Protein AF-A0A968DGI2-F1 (afdb_monomer)

Nearest PDB structures (foldseek):
  4fry-assembly1_A  TM=9.342E-01  e=4.966E-07  Burkholderia ambifaria MC40-6
  2rc3-assembly2_B  TM=9.547E-01  e=1.414E-05  Nitrosomonas europaea ATCC 19718
  3fhm-assembly2_B  TM=9.546E-01  e=1.147E-04  Agrobacterium fabrum str. C58
  4noc-assembly2_C-2  TM=8.830E-01  e=9.298E-04  Kribbella flavida DSM 17836
  4noc-assembly1_A  TM=8.601E-01  e=1.515E-03  Kribbella flavida DSM 17836

Foldseek 3Di:
DPDDPVNVDDPDAAAAEPPDDLVNVVVCCVVVVHFKHFYDDPPDGPDMDGVVNSVCVVVVVD

Structure (mmCIF, N/CA/C/O backbone):
data_AF-A0A968DGI2-F1
#
_entry.id   AF-A0A968DGI2-F1
#
loop_
_atom_site.group_PDB
_atom_site.id
_atom_site.type_symbol
_atom_site.label_atom_id
_atom_site.label_alt_id
_atom_site.label_comp_id
_atom_site.label_asym_id
_atom_site.label_entity_id
_atom_site.label_seq_id
_atom_site.pdbx_PDB_ins_code
_atom_site.Cartn_x
_atom_site.Cartn_y
_atom_site.Cartn_z
_atom_site.occupancy
_atom_site.B_iso_or_equiv
_atom_site.auth_seq_id
_atom_site.auth_comp_id
_atom_site.auth_asym_id
_atom_site.auth_atom_id
_atom_site.pdbx_PDB_model_num
ATOM 1 N N . ALA A 1 1 ? -5.743 3.990 30.738 1.00 70.69 1 ALA A N 1
ATOM 2 C CA . ALA A 1 1 ? -6.892 3.778 29.841 1.00 70.69 1 ALA A CA 1
ATOM 3 C C . ALA A 1 1 ? -6.538 2.605 28.940 1.00 70.69 1 ALA A C 1
ATOM 5 O O . ALA A 1 1 ? -5.470 2.663 28.347 1.00 70.69 1 ALA A O 1
ATOM 6 N N . ASP A 1 2 ? -7.372 1.562 28.899 1.00 88.94 2 ASP A N 1
ATOM 7 C CA . ASP A 1 2 ? -7.146 0.318 28.136 1.00 88.94 2 ASP A CA 1
ATOM 8 C C . ASP A 1 2 ? -7.931 0.321 26.812 1.00 88.94 2 ASP A C 1
ATOM 10 O O . ASP A 1 2 ? -8.789 -0.528 26.575 1.00 88.94 2 ASP A O 1
ATOM 14 N N . THR A 1 3 ? -7.686 1.313 25.953 1.00 94.19 3 THR A N 1
ATOM 15 C CA . THR A 1 3 ? -8.287 1.343 24.609 1.00 94.19 3 THR A CA 1
ATOM 16 C C . THR A 1 3 ? -7.668 0.240 23.747 1.00 94.19 3 THR A C 1
ATOM 18 O O . THR A 1 3 ? -6.445 0.155 23.622 1.00 94.19 3 THR A O 1
ATOM 21 N N . LYS A 1 4 ? -8.502 -0.613 23.147 1.00 96.44 4 LYS A N 1
ATOM 22 C CA . LYS A 1 4 ? -8.068 -1.706 22.270 1.00 96.44 4 LYS A CA 1
ATOM 23 C C . LYS A 1 4 ? -7.632 -1.149 20.917 1.00 96.44 4 LYS A C 1
ATOM 25 O O . LYS A 1 4 ? -8.264 -0.255 20.369 1.00 96.44 4 LYS A O 1
ATOM 30 N N . VAL A 1 5 ? -6.610 -1.751 20.308 1.00 95.81 5 VAL A N 1
ATOM 31 C CA . VAL A 1 5 ? -6.135 -1.371 18.960 1.00 95.81 5 VAL A CA 1
ATOM 32 C C . VAL A 1 5 ? -7.263 -1.422 17.925 1.00 95.81 5 VAL A C 1
ATOM 34 O O . VAL A 1 5 ? -7.389 -0.524 17.099 1.00 95.81 5 VAL A O 1
ATOM 37 N N . SER A 1 6 ? -8.136 -2.427 18.016 1.00 96.12 6 SER A N 1
ATOM 38 C CA . SER A 1 6 ? -9.295 -2.581 17.131 1.00 96.12 6 SER A CA 1
ATOM 39 C C . SER A 1 6 ? -10.294 -1.422 17.200 1.00 96.12 6 SER A C 1
ATOM 41 O O . SER A 1 6 ? -1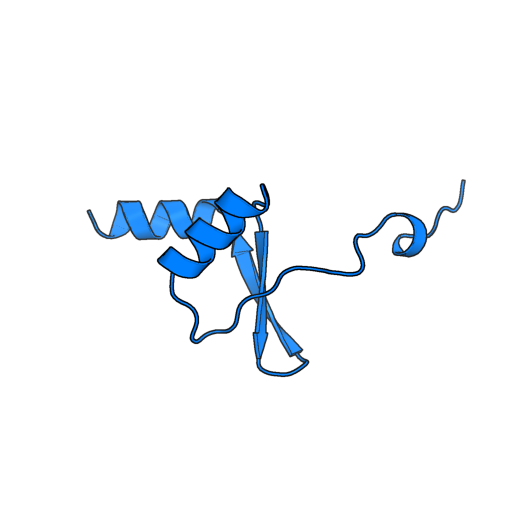1.097 -1.273 16.289 1.00 96.12 6 SER A O 1
ATOM 43 N N . GLU A 1 7 ? -10.276 -0.621 18.270 1.00 96.00 7 GLU A N 1
ATOM 44 C CA . GLU A 1 7 ? -11.154 0.546 18.431 1.00 96.00 7 GLU A CA 1
ATOM 45 C C . GLU A 1 7 ? -10.626 1.780 17.689 1.00 96.00 7 GLU A C 1
ATOM 47 O O . GLU A 1 7 ? -11.373 2.735 17.491 1.00 96.00 7 GLU A O 1
ATOM 52 N N . ILE A 1 8 ? -9.352 1.770 17.284 1.00 95.44 8 ILE A N 1
ATOM 53 C CA . ILE A 1 8 ? -8.680 2.918 16.656 1.00 95.44 8 ILE A CA 1
ATOM 54 C C . ILE A 1 8 ? -8.042 2.592 15.299 1.00 95.44 8 ILE A C 1
ATOM 56 O O . ILE A 1 8 ? -7.537 3.494 14.634 1.00 95.44 8 ILE A O 1
ATOM 60 N N . MET A 1 9 ? -8.027 1.321 14.888 1.00 95.38 9 MET A N 1
ATOM 61 C CA . MET A 1 9 ? -7.464 0.903 13.605 1.00 95.38 9 MET A CA 1
ATOM 62 C C . MET A 1 9 ? -8.405 1.213 12.435 1.00 95.38 9 MET A C 1
ATOM 64 O O . MET A 1 9 ? -9.625 1.267 12.585 1.00 95.38 9 MET A O 1
ATOM 68 N N . THR A 1 10 ? -7.836 1.326 11.239 1.00 93.56 10 THR A N 1
ATOM 69 C CA . THR A 1 10 ? -8.608 1.322 9.994 1.00 93.56 10 THR A CA 1
ATOM 70 C C . THR A 1 10 ? -8.922 -0.118 9.599 1.00 93.56 10 THR A C 1
ATOM 72 O O . THR A 1 10 ? -8.003 -0.894 9.356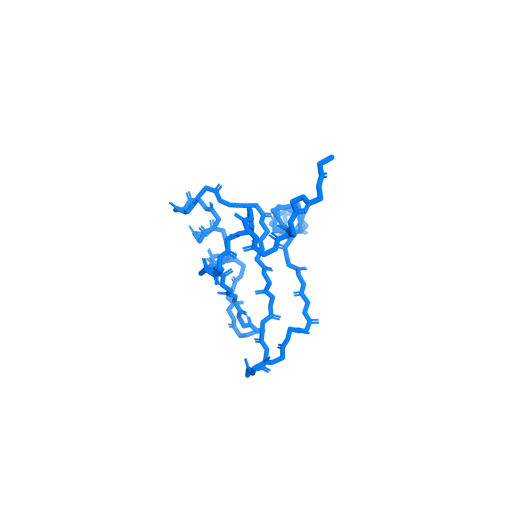 1.00 93.56 10 THR A O 1
ATOM 75 N N . SER A 1 11 ? -10.206 -0.474 9.526 1.00 93.25 11 SER A N 1
ATOM 76 C CA . SER A 1 11 ? -10.639 -1.841 9.191 1.00 93.25 11 SER A CA 1
ATOM 77 C C . SER A 1 11 ? -10.645 -2.132 7.688 1.00 93.25 11 SER A C 1
ATOM 79 O O . SER A 1 11 ? -10.353 -3.252 7.284 1.00 93.25 11 SER A O 1
ATOM 81 N N . ASP A 1 12 ? -10.986 -1.137 6.863 1.00 90.88 12 ASP A N 1
ATOM 82 C CA . ASP A 1 12 ? -10.966 -1.242 5.398 1.00 90.88 12 ASP A CA 1
ATOM 83 C C . ASP A 1 12 ? -9.614 -0.739 4.881 1.00 90.88 12 ASP A C 1
ATOM 85 O O . ASP A 1 12 ? -9.406 0.459 4.657 1.00 90.88 12 ASP A O 1
ATOM 89 N N . VAL A 1 13 ? -8.653 -1.659 4.807 1.00 92.62 13 VAL A N 1
ATOM 90 C CA . VAL A 1 13 ? -7.280 -1.370 4.392 1.00 92.62 13 VAL A CA 1
ATOM 91 C C . VAL A 1 13 ? -7.152 -1.607 2.894 1.00 92.62 13 VAL A C 1
ATOM 93 O O . VAL A 1 13 ? -7.547 -2.648 2.380 1.00 92.62 13 VAL A O 1
ATOM 96 N N . ARG A 1 14 ? -6.563 -0.644 2.182 1.00 95.25 14 ARG A N 1
ATOM 97 C CA . ARG A 1 14 ? -6.218 -0.813 0.768 1.00 95.25 14 ARG A CA 1
ATOM 98 C C . ARG A 1 14 ? -4.990 -1.702 0.648 1.00 95.25 14 ARG A C 1
ATOM 100 O O . ARG A 1 14 ? -3.991 -1.448 1.316 1.00 95.25 14 ARG A O 1
ATOM 107 N N . THR A 1 15 ? -5.079 -2.702 -0.215 1.00 96.88 15 THR A N 1
ATOM 108 C CA . THR A 1 15 ? -4.048 -3.714 -0.434 1.00 96.88 15 THR A CA 1
ATOM 109 C C . THR A 1 15 ? -3.675 -3.790 -1.906 1.00 96.88 15 THR A C 1
ATOM 111 O O . THR A 1 15 ? -4.420 -3.308 -2.760 1.00 96.88 15 THR A O 1
ATOM 114 N N . VAL A 1 16 ? -2.538 -4.418 -2.179 1.00 97.69 16 VAL A N 1
ATOM 115 C CA . VAL A 1 16 ? -2.080 -4.800 -3.520 1.00 97.69 16 VAL A CA 1
ATOM 116 C C . VAL A 1 16 ? -1.729 -6.285 -3.533 1.00 97.69 16 VAL A C 1
ATOM 118 O O . VAL A 1 16 ? -1.677 -6.921 -2.480 1.00 97.69 16 VAL A O 1
ATOM 121 N N . THR A 1 17 ? -1.489 -6.836 -4.708 1.00 98.06 17 THR A N 1
ATOM 122 C CA . THR A 1 17 ? -1.059 -8.211 -4.957 1.00 98.06 17 THR A CA 1
ATOM 123 C C . THR A 1 17 ? 0.345 -8.222 -5.568 1.00 98.06 17 THR A C 1
ATOM 125 O O . THR A 1 17 ? 0.801 -7.187 -6.054 1.00 98.06 17 THR A O 1
ATOM 128 N N . PRO A 1 18 ? 1.054 -9.365 -5.571 1.00 96.94 18 PRO A N 1
ATOM 129 C CA . PRO A 1 18 ? 2.349 -9.481 -6.246 1.00 96.94 18 PRO A CA 1
ATOM 130 C C . PRO A 1 18 ? 2.318 -9.187 -7.755 1.00 96.94 18 PRO A C 1
ATOM 132 O O . PRO A 1 18 ? 3.373 -8.933 -8.331 1.00 96.94 18 PRO A O 1
ATOM 135 N N . ASP A 1 19 ? 1.139 -9.232 -8.382 1.00 97.38 19 ASP A N 1
ATOM 136 C CA . ASP A 1 19 ? 0.956 -8.970 -9.812 1.00 97.38 19 ASP A CA 1
ATOM 137 C C . ASP A 1 19 ? 0.728 -7.477 -10.128 1.00 97.38 19 ASP A C 1
ATOM 139 O O . ASP A 1 19 ? 0.798 -7.086 -11.295 1.00 97.38 19 ASP A O 1
ATOM 143 N N . ASP A 1 20 ? 0.455 -6.640 -9.116 1.00 97.00 20 ASP A N 1
ATOM 144 C CA . ASP A 1 20 ? 0.273 -5.196 -9.302 1.00 97.00 20 ASP A CA 1
ATOM 145 C C . ASP A 1 20 ? 1.611 -4.506 -9.593 1.00 97.00 20 ASP A C 1
ATOM 147 O O . ASP A 1 20 ? 2.660 -4.841 -9.033 1.00 97.00 20 ASP A O 1
ATOM 151 N N . THR A 1 21 ? 1.583 -3.496 -10.460 1.00 96.06 21 THR A N 1
ATOM 152 C CA . THR A 1 21 ? 2.800 -2.788 -10.861 1.00 96.06 21 THR A CA 1
ATOM 153 C C . THR A 1 21 ? 3.204 -1.708 -9.853 1.00 96.06 21 THR A C 1
ATOM 155 O O . THR A 1 21 ? 2.430 -1.273 -8.992 1.00 96.06 21 THR A O 1
ATOM 158 N N . ILE A 1 22 ? 4.438 -1.210 -9.980 1.00 94.62 22 ILE A N 1
ATOM 159 C CA . ILE A 1 22 ? 4.913 -0.066 -9.187 1.00 94.62 22 ILE A CA 1
ATOM 160 C C . ILE A 1 22 ? 4.064 1.186 -9.473 1.00 94.62 22 ILE A C 1
ATOM 162 O O . ILE A 1 22 ? 3.761 1.944 -8.547 1.00 94.62 22 ILE A O 1
ATOM 166 N N . ASP A 1 23 ? 3.626 1.381 -10.720 1.00 94.81 23 ASP A N 1
ATOM 167 C CA . ASP A 1 23 ? 2.749 2.492 -11.104 1.00 94.81 23 ASP A CA 1
ATOM 168 C C . ASP A 1 23 ? 1.380 2.401 -10.415 1.00 94.81 23 ASP A C 1
ATOM 170 O O . ASP A 1 23 ? 0.890 3.405 -9.889 1.00 94.81 23 ASP A O 1
ATOM 174 N N . A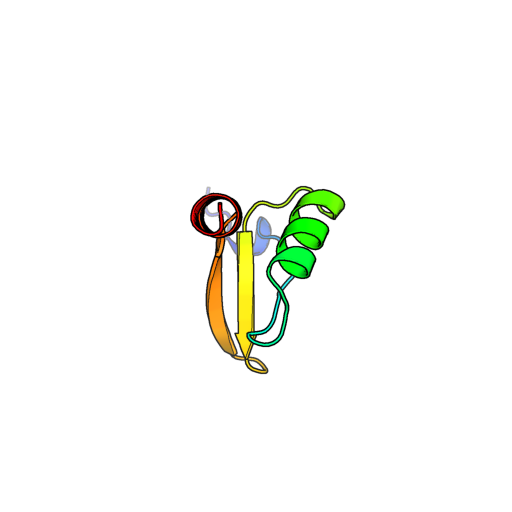SP A 1 24 ? 0.803 1.198 -10.314 1.00 96.31 24 ASP A N 1
ATOM 175 C CA . ASP A 1 24 ? -0.444 0.971 -9.570 1.00 96.31 24 ASP A CA 1
ATOM 176 C C . ASP A 1 24 ? -0.276 1.328 -8.087 1.00 96.31 24 ASP A C 1
ATOM 178 O O . ASP A 1 24 ? -1.124 2.004 -7.489 1.00 96.31 24 ASP A O 1
ATOM 182 N N . CYS A 1 25 ? 0.859 0.939 -7.494 1.00 96.44 25 CYS A N 1
ATOM 183 C CA . CYS A 1 25 ? 1.202 1.288 -6.118 1.00 96.44 25 CYS A CA 1
ATOM 184 C C . CYS A 1 25 ? 1.320 2.811 -5.930 1.00 96.44 25 CYS A C 1
ATOM 186 O O . CYS A 1 25 ? 0.747 3.359 -4.981 1.00 96.44 25 CYS A O 1
ATOM 188 N N . MET A 1 26 ? 2.025 3.511 -6.829 1.00 95.06 26 MET A N 1
ATOM 189 C CA . MET A 1 26 ? 2.155 4.976 -6.808 1.00 95.06 26 MET A CA 1
ATOM 190 C C . MET A 1 26 ? 0.802 5.675 -6.898 1.00 95.06 26 MET A C 1
ATOM 192 O O . MET A 1 26 ? 0.529 6.618 -6.142 1.00 95.06 26 MET A O 1
ATOM 196 N N . ASP A 1 27 ? -0.050 5.214 -7.808 1.00 95.81 27 ASP A N 1
ATOM 197 C CA . ASP A 1 27 ? -1.359 5.801 -8.043 1.00 95.81 27 ASP A CA 1
ATOM 198 C C . ASP A 1 27 ? -2.278 5.602 -6.826 1.00 95.81 27 ASP A C 1
ATOM 200 O O . ASP A 1 27 ? -2.882 6.559 -6.334 1.00 95.81 27 ASP A O 1
ATOM 204 N N . LEU A 1 28 ? -2.302 4.402 -6.231 1.00 96.38 28 LEU A N 1
ATOM 205 C CA . LEU A 1 28 ? -3.042 4.138 -4.991 1.00 96.38 28 LEU A CA 1
ATOM 206 C C . LEU A 1 28 ? -2.559 5.007 -3.824 1.00 96.38 28 LE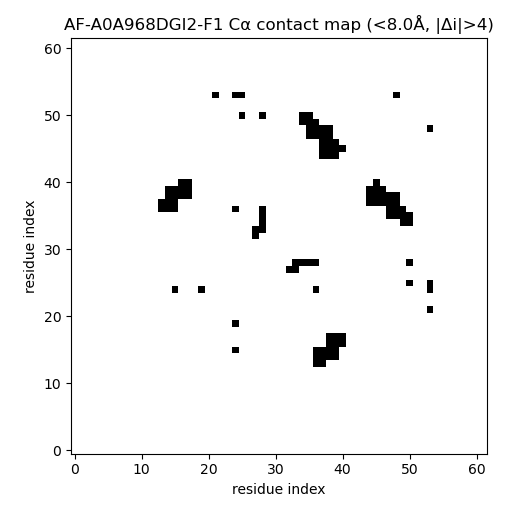U A C 1
ATOM 208 O O . LEU A 1 28 ? -3.381 5.613 -3.125 1.00 96.38 28 LEU A O 1
ATOM 212 N N . MET A 1 29 ? -1.243 5.105 -3.616 1.00 96.19 29 MET A N 1
ATOM 213 C CA . MET A 1 29 ? -0.662 5.948 -2.566 1.00 96.19 29 MET A CA 1
ATOM 214 C C . MET A 1 29 ? -1.050 7.420 -2.745 1.00 96.19 29 MET A C 1
ATOM 216 O O . MET A 1 29 ? -1.455 8.080 -1.782 1.00 96.19 29 MET A O 1
ATOM 220 N N . THR A 1 30 ? -1.003 7.919 -3.980 1.00 95.31 30 THR A N 1
ATOM 221 C CA . THR A 1 30 ? -1.328 9.311 -4.314 1.00 95.31 30 THR A CA 1
ATOM 222 C C . THR A 1 30 ? -2.821 9.594 -4.157 1.00 95.31 30 THR A C 1
ATOM 224 O O . THR A 1 30 ? -3.199 10.538 -3.455 1.00 95.31 30 THR A O 1
ATOM 227 N N . ARG A 1 31 ? -3.685 8.754 -4.744 1.00 96.50 31 ARG A N 1
ATOM 228 C CA . ARG A 1 31 ? -5.148 8.914 -4.697 1.00 96.50 31 ARG A CA 1
ATOM 229 C C . ARG A 1 31 ? -5.691 8.846 -3.277 1.00 96.50 31 ARG A C 1
ATOM 231 O O . ARG A 1 31 ? -6.556 9.642 -2.913 1.00 96.50 31 ARG A O 1
ATOM 238 N N . HIS A 1 32 ? -5.182 7.921 -2.468 1.00 95.19 32 HIS A N 1
ATOM 239 C CA . HIS A 1 32 ? -5.690 7.686 -1.116 1.00 95.19 32 HIS A CA 1
ATOM 240 C C . HIS A 1 32 ? -4.887 8.394 -0.020 1.00 95.19 32 HIS A C 1
ATOM 242 O O . HIS A 1 32 ? -5.267 8.323 1.147 1.00 95.19 32 HIS A O 1
ATOM 248 N N . ARG A 1 33 ? -3.816 9.118 -0.380 1.00 95.69 33 ARG A N 1
ATOM 249 C CA . ARG A 1 33 ? -2.903 9.803 0.554 1.00 95.69 33 ARG A CA 1
ATOM 250 C C . ARG A 1 33 ? -2.347 8.864 1.630 1.00 95.69 33 ARG A C 1
ATOM 252 O O . ARG A 1 33 ? -2.225 9.237 2.798 1.00 95.69 33 ARG A O 1
ATOM 259 N N . ILE A 1 34 ? -2.000 7.648 1.222 1.00 95.94 34 ILE A N 1
ATOM 260 C CA . ILE A 1 34 ? -1.379 6.627 2.070 1.00 95.94 34 ILE A CA 1
ATOM 261 C C . ILE A 1 34 ? 0.059 6.384 1.622 1.00 95.94 34 ILE A C 1
ATOM 263 O O . ILE A 1 34 ? 0.438 6.711 0.505 1.00 95.94 34 ILE A O 1
ATOM 267 N N . ARG A 1 35 ? 0.883 5.848 2.524 1.00 96.75 35 ARG A N 1
ATOM 268 C CA . ARG A 1 35 ? 2.327 5.659 2.289 1.00 96.75 35 ARG A CA 1
ATOM 269 C C . ARG A 1 35 ? 2.789 4.213 2.415 1.00 96.75 35 ARG A C 1
ATOM 271 O O . ARG A 1 35 ? 3.977 3.955 2.270 1.00 96.75 35 ARG A O 1
ATOM 278 N N . HIS A 1 36 ? 1.874 3.309 2.746 1.00 97.12 36 HIS A N 1
ATOM 279 C CA . HIS A 1 36 ? 2.153 1.894 2.921 1.00 97.12 36 HIS A CA 1
ATOM 280 C C . HIS A 1 36 ? 0.995 1.094 2.340 1.00 97.12 36 HIS A C 1
ATOM 282 O O . HIS A 1 36 ? -0.163 1.462 2.548 1.00 97.12 36 HIS A O 1
ATOM 288 N N . LEU A 1 37 ? 1.329 0.019 1.640 1.00 97.69 37 LEU A N 1
ATOM 289 C CA . LEU A 1 37 ? 0.396 -0.916 1.033 1.00 97.69 37 LEU A CA 1
ATOM 290 C C . LEU A 1 37 ? 0.772 -2.330 1.495 1.00 97.69 37 LEU A C 1
ATOM 292 O O . LEU A 1 37 ? 1.888 -2.774 1.219 1.00 97.69 37 LEU A O 1
ATOM 296 N N . PRO A 1 38 ? -0.106 -3.038 2.221 1.00 97.62 38 PRO A N 1
ATOM 297 C CA . PRO A 1 38 ? 0.052 -4.467 2.445 1.00 97.62 38 PRO A CA 1
ATOM 298 C C . PRO A 1 38 ? -0.094 -5.231 1.130 1.00 97.62 38 PRO A C 1
ATOM 300 O O . PRO A 1 38 ? -1.007 -4.953 0.347 1.00 97.62 38 PRO A O 1
ATOM 303 N N . VAL A 1 39 ? 0.790 -6.204 0.921 1.00 98.12 39 VAL A N 1
ATOM 304 C CA . VAL A 1 39 ? 0.757 -7.115 -0.225 1.00 98.12 39 VAL A CA 1
ATOM 305 C C . VAL A 1 39 ? 0.066 -8.402 0.206 1.00 98.12 39 VAL A C 1
ATOM 307 O O . VAL A 1 39 ? 0.510 -9.047 1.162 1.00 98.12 39 VAL A O 1
ATOM 310 N N . LEU A 1 40 ? -1.018 -8.762 -0.477 1.00 98.00 40 LEU A N 1
ATOM 311 C CA . LEU A 1 40 ? -1.783 -9.979 -0.239 1.00 98.00 40 LEU A CA 1
ATOM 312 C C . LEU A 1 40 ? -1.610 -10.972 -1.385 1.00 98.00 40 LEU A C 1
ATOM 314 O O . LEU A 1 40 ? -1.675 -10.606 -2.555 1.00 98.00 40 LEU A O 1
ATOM 318 N N . GLU A 1 41 ? -1.483 -12.245 -1.031 1.00 97.56 41 GLU A N 1
ATOM 319 C CA . GLU A 1 41 ? -1.629 -13.372 -1.947 1.00 97.56 41 GLU A CA 1
ATOM 320 C C . GLU A 1 41 ? -2.811 -14.221 -1.455 1.00 97.56 41 GLU A C 1
ATOM 322 O O . GLU A 1 41 ? -2.727 -14.934 -0.451 1.00 97.56 41 GLU A O 1
ATOM 327 N N . GLY A 1 42 ? -3.968 -14.060 -2.104 1.00 94.31 42 GLY A N 1
ATOM 328 C CA . GLY A 1 42 ? -5.241 -14.542 -1.563 1.00 94.31 42 GLY A CA 1
ATOM 329 C C . GLY A 1 42 ? -5.597 -13.833 -0.250 1.00 94.31 42 GLY A C 1
ATOM 330 O O . GLY A 1 42 ? -5.582 -12.607 -0.183 1.00 94.31 42 GLY A O 1
ATOM 331 N N . ASP A 1 43 ? -5.891 -14.605 0.800 1.00 93.81 43 ASP A N 1
ATOM 332 C CA . ASP A 1 43 ? -6.235 -14.081 2.134 1.00 93.81 43 ASP A CA 1
ATOM 333 C C . ASP A 1 43 ? -5.008 -13.877 3.048 1.00 93.81 43 ASP A C 1
ATOM 335 O O . ASP A 1 43 ? -5.146 -13.503 4.217 1.00 93.81 43 ASP A O 1
ATOM 339 N N . ALA A 1 44 ? -3.796 -14.150 2.553 1.00 97.06 44 ALA A N 1
ATOM 340 C CA . ALA A 1 44 ? -2.568 -14.059 3.334 1.00 97.06 44 ALA A CA 1
ATOM 341 C C . ALA A 1 44 ? -1.807 -12.763 3.035 1.00 97.06 44 ALA A C 1
ATOM 343 O O . ALA A 1 44 ? -1.559 -12.432 1.879 1.00 97.06 44 ALA A O 1
ATOM 344 N N . ILE A 1 45 ? -1.366 -12.061 4.082 1.00 97.38 45 ILE A N 1
ATOM 345 C CA . ILE A 1 45 ? -0.413 -10.952 3.944 1.00 97.38 45 ILE A CA 1
ATOM 346 C C . ILE A 1 45 ? 0.982 -11.547 3.758 1.00 97.38 45 ILE A C 1
ATOM 348 O O . ILE A 1 45 ? 1.501 -12.204 4.661 1.00 97.38 45 ILE A O 1
ATOM 352 N N . VAL A 1 46 ? 1.589 -11.287 2.604 1.00 98.06 46 VAL A N 1
ATOM 353 C CA . VAL A 1 46 ? 2.921 -11.792 2.238 1.00 98.06 46 VAL A CA 1
ATOM 354 C C . VAL A 1 46 ? 4.004 -10.717 2.317 1.00 98.06 46 VAL A C 1
ATOM 356 O O . VAL A 1 46 ? 5.190 -11.037 2.339 1.00 98.06 46 VAL A O 1
ATOM 359 N N . GLY A 1 47 ? 3.620 -9.441 2.411 1.00 97.44 47 GLY A N 1
ATOM 360 C CA . GLY A 1 47 ? 4.580 -8.347 2.485 1.00 97.44 47 GLY A CA 1
ATOM 361 C C . GLY A 1 47 ? 3.959 -6.975 2.711 1.00 97.44 47 GLY A C 1
ATOM 362 O O . GLY A 1 47 ? 2.754 -6.826 2.915 1.00 97.44 47 GLY A O 1
ATOM 363 N N . MET A 1 48 ? 4.818 -5.961 2.681 1.00 97.19 48 MET A N 1
ATOM 364 C CA . MET A 1 48 ? 4.472 -4.549 2.813 1.00 97.19 48 MET A CA 1
ATOM 365 C C . MET A 1 48 ? 5.352 -3.746 1.857 1.00 97.19 48 MET A C 1
ATOM 367 O O . MET A 1 48 ? 6.563 -3.951 1.837 1.00 97.19 48 MET A O 1
ATOM 371 N N . ILE A 1 49 ? 4.755 -2.813 1.122 1.00 97.50 49 ILE A N 1
ATOM 372 C CA . ILE A 1 49 ? 5.459 -1.843 0.278 1.00 97.50 49 ILE A CA 1
ATOM 373 C C . ILE A 1 49 ? 5.271 -0.460 0.890 1.00 97.50 49 ILE A C 1
ATOM 375 O O . ILE A 1 49 ? 4.147 -0.050 1.192 1.00 97.50 49 ILE A O 1
ATOM 379 N N . SER A 1 50 ? 6.363 0.272 1.082 1.00 97.31 50 SER A N 1
ATOM 380 C CA . SER A 1 50 ? 6.346 1.672 1.491 1.00 97.31 50 SER A CA 1
ATOM 381 C C . SER A 1 50 ? 6.558 2.601 0.298 1.00 97.31 50 SER A C 1
ATOM 383 O O . SER A 1 50 ? 7.128 2.227 -0.725 1.00 97.31 50 SER A O 1
ATOM 385 N N . ILE A 1 51 ? 6.163 3.864 0.449 1.00 95.56 51 ILE A N 1
ATOM 386 C CA . ILE A 1 51 ? 6.478 4.905 -0.536 1.00 95.56 51 ILE A CA 1
ATOM 387 C C . ILE A 1 51 ? 7.992 5.041 -0.768 1.00 95.56 51 ILE A C 1
ATOM 389 O O . ILE A 1 51 ? 8.414 5.419 -1.853 1.00 95.56 51 ILE A O 1
ATOM 393 N N . GLY A 1 52 ? 8.813 4.722 0.239 1.00 94.81 52 GLY A N 1
ATOM 394 C CA . GLY A 1 52 ? 10.268 4.734 0.112 1.00 94.81 52 GLY A CA 1
ATOM 395 C C . GLY A 1 52 ? 10.776 3.656 -0.842 1.00 94.81 52 GLY A C 1
ATOM 396 O O . GLY A 1 52 ? 11.671 3.942 -1.630 1.00 94.81 52 GLY A O 1
ATOM 397 N N . ASP A 1 53 ? 10.177 2.464 -0.810 1.00 94.50 53 ASP A N 1
ATOM 398 C CA . ASP A 1 53 ? 10.519 1.365 -1.722 1.00 94.50 53 ASP A CA 1
ATOM 399 C C . ASP A 1 53 ? 10.178 1.751 -3.160 1.00 94.50 53 ASP A C 1
ATOM 401 O O . ASP A 1 53 ? 11.024 1.680 -4.043 1.00 94.50 53 ASP A O 1
ATOM 405 N N . VAL A 1 54 ? 8.974 2.287 -3.363 1.00 93.25 54 VAL A N 1
ATOM 406 C CA . VAL A 1 54 ? 8.504 2.776 -4.664 1.00 93.25 54 VAL A CA 1
ATOM 407 C C . VAL A 1 54 ? 9.424 3.864 -5.226 1.00 93.25 54 VAL A C 1
ATOM 409 O O . VAL A 1 54 ? 9.863 3.779 -6.368 1.00 93.25 54 VAL A O 1
ATOM 412 N N . VAL A 1 55 ? 9.766 4.875 -4.422 1.00 92.00 55 VAL A N 1
ATOM 413 C CA . VAL A 1 55 ? 10.683 5.948 -4.841 1.00 92.00 55 VAL A CA 1
ATOM 414 C C . VAL A 1 55 ? 12.075 5.400 -5.151 1.00 92.00 55 VAL A C 1
A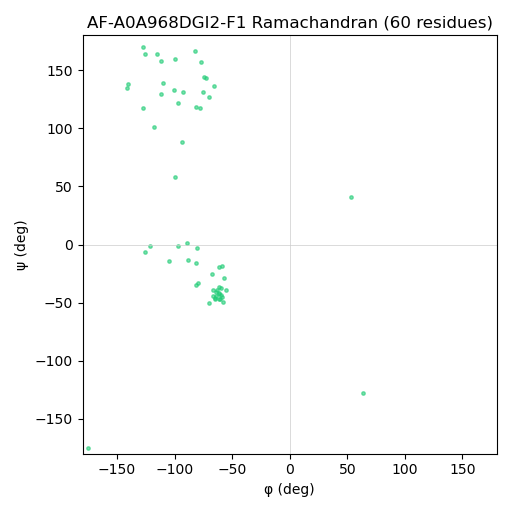TOM 416 O O . VAL A 1 55 ? 12.715 5.854 -6.097 1.0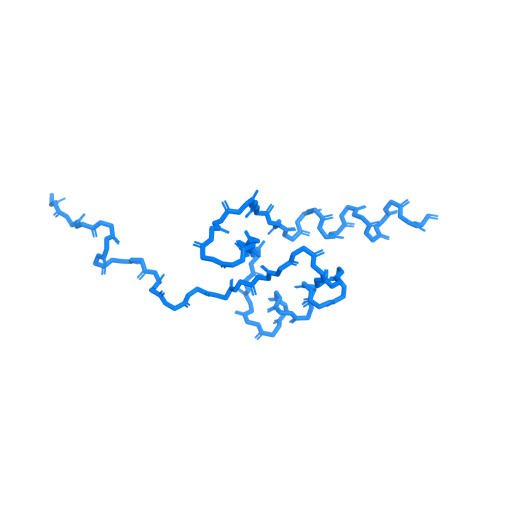0 92.00 55 VAL A O 1
ATOM 419 N N . LYS A 1 56 ? 12.559 4.442 -4.356 1.00 92.12 56 LYS A N 1
ATOM 420 C CA . LYS A 1 56 ? 13.871 3.833 -4.558 1.00 92.12 56 LYS A CA 1
ATOM 421 C C . LYS A 1 56 ? 13.936 3.066 -5.875 1.00 92.12 56 LYS A C 1
ATOM 423 O O . LYS A 1 56 ? 14.932 3.226 -6.567 1.00 92.12 56 LYS A O 1
ATOM 428 N N . GLU A 1 57 ? 12.917 2.284 -6.216 1.00 91.44 57 GLU A N 1
ATOM 429 C CA . GLU A 1 57 ? 12.883 1.556 -7.490 1.00 91.44 57 GLU A CA 1
ATOM 430 C C . GLU A 1 57 ? 12.828 2.526 -8.678 1.00 91.44 57 GLU A C 1
ATOM 432 O O . GLU A 1 57 ? 13.669 2.447 -9.565 1.00 91.44 57 GLU A O 1
ATOM 437 N N . VAL A 1 58 ? 11.969 3.552 -8.631 1.00 86.56 58 VAL A N 1
ATOM 438 C CA . VAL A 1 58 ? 11.879 4.563 -9.707 1.00 86.56 58 VAL A CA 1
ATOM 439 C C . VAL A 1 58 ? 13.201 5.310 -9.929 1.00 86.56 58 VAL A C 1
ATOM 441 O O . VAL A 1 58 ? 13.539 5.644 -11.061 1.00 86.56 58 VAL A O 1
ATOM 444 N N . ILE A 1 59 ? 13.944 5.612 -8.858 1.00 8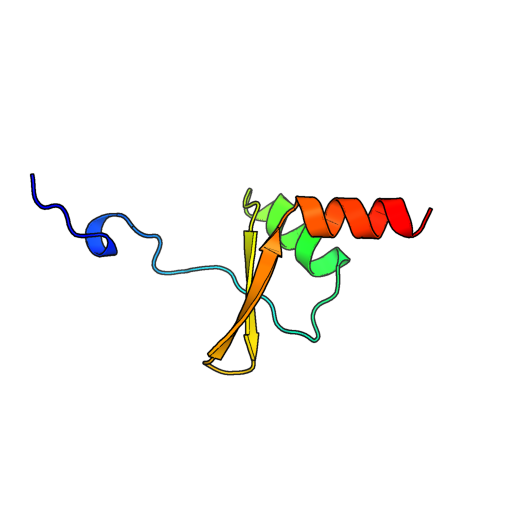4.62 59 ILE A N 1
ATOM 445 C CA . ILE A 1 59 ? 15.254 6.275 -8.962 1.00 84.62 59 ILE A CA 1
ATOM 446 C C . ILE A 1 59 ? 16.358 5.280 -9.336 1.00 84.62 59 ILE A C 1
ATOM 448 O O . ILE A 1 59 ? 17.315 5.669 -9.993 1.00 84.62 59 ILE A O 1
ATOM 452 N N . GLY A 1 60 ? 16.260 4.026 -8.897 1.00 75.94 60 GLY A N 1
ATOM 453 C CA . GLY A 1 60 ? 17.214 2.969 -9.231 1.00 75.94 60 GLY A CA 1
ATOM 454 C C . GLY A 1 60 ? 17.174 2.564 -10.705 1.00 75.94 60 GLY A C 1
ATOM 455 O O . GLY A 1 60 ? 18.193 2.117 -11.226 1.00 75.94 60 GLY A O 1
ATOM 456 N N . ASP A 1 61 ? 16.033 2.773 -11.363 1.00 60.06 61 ASP A N 1
ATOM 457 C CA . ASP A 1 61 ? 15.836 2.579 -12.803 1.00 60.06 61 ASP A CA 1
ATOM 458 C C . ASP A 1 61 ? 16.352 3.754 -13.675 1.00 60.06 61 ASP A C 1
ATOM 460 O O . ASP A 1 61 ? 16.298 3.666 -14.907 1.00 60.06 61 ASP A O 1
ATOM 464 N N . LEU A 1 62 ? 16.857 4.845 -13.070 1.00 52.41 62 LEU A N 1
ATOM 465 C CA . LEU A 1 62 ? 17.520 5.979 -13.750 1.00 52.41 62 LEU A CA 1
ATOM 466 C C . LEU A 1 62 ? 19.044 5.800 -13.828 1.00 52.41 62 LEU 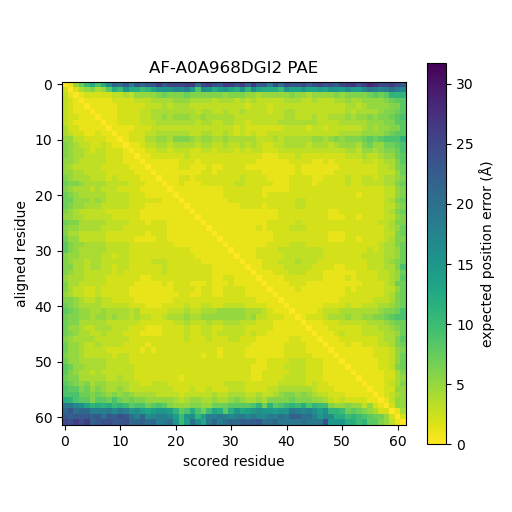A C 1
ATOM 468 O O . LEU A 1 62 ? 19.605 6.151 -14.894 1.00 52.41 62 LEU A O 1
#

Mean predicted aligned error: 3.88 Å

pLDDT: mean 93.31, std 8.26, range [52.41, 98.12]

Secondary structure (DSSP, 8-state):
----GGGTS-SS---B-TTS-HHHHHHHHHHHT-SEEEEEETTEEEEEEEHHHHHHHHHHT-

Solvent-accessible surface area (backbone atoms only — not comparable to full-atom values): 3971 Å² total; per-residue (Å²): 136,90,80,56,68,83,81,74,57,78,85,88,69,73,68,44,41,90,85,58,51,71,66,57,51,53,49,52,27,62,77,68,73,45,58,68,33,44,24,33,63,84,96,41,79,78,50,72,47,42,53,65,57,54,52,49,52,65,58,69,77,105

Sequence (62 aa):
ADTKVSEIMT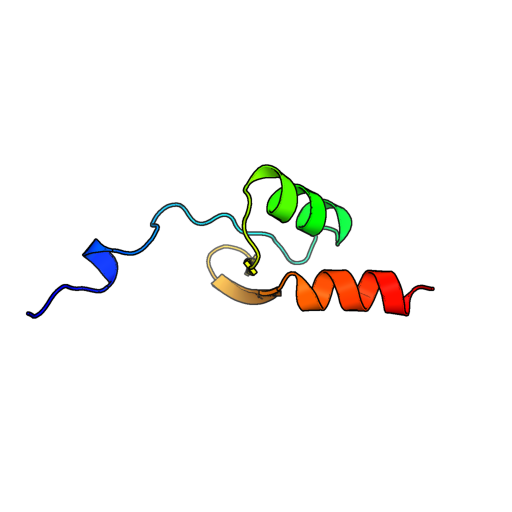SDVRTVTPDDTIDDCMDLMTRHRIRHLPVLEGDAIVGMISIGDVVKEVIGDL

Radius of gyration: 13.87 Å; Cα contacts (8 Å, |Δi|>4): 54; chains: 1; bounding box: 29×24×44 Å